Protein AF-A0A945HIC4-F1 (afdb_monomer)

Foldseek 3Di:
DDPDPPVLVVVLVVLLVLLVVLLVVLVVLVVVLVCCVPPVVVNVVVVQVVPPDDLDDDPVVVVQVVVDPDPPDDGDDDPVRVVVVVVSVVVVVVVVVVCVVDPPSVVVSVVSNVSSVVSNVVSVCSNCVSVVVVVVVVVVVD

Sequence (142 aa):
MEKYPLIRKVYLYLFSMVGLVLIIIGTARFVDMGLKTYVFTLAYEQEKTNYDRAVIAPEFLERKVAAVSDSATTVSLTEEEFNKVQYLLEDYKQWEERQAEIDPVLSRKHRDASINLSLILVGLPLYLYHWLTIRRELKNKV

Radius of gyration: 28.92 Å; Cα contacts (8 Å, |Δi|>4): 73; chains: 1; bounding box: 53×34×84 Å

Structure (mmCIF, N/CA/C/O backbone):
data_AF-A0A945HIC4-F1
#
_entry.id   AF-A0A945HIC4-F1
#
loop_
_atom_site.group_PDB
_atom_site.id
_atom_site.type_symbol
_atom_site.label_atom_id
_atom_site.label_alt_id
_atom_site.label_comp_id
_atom_site.label_asym_id
_atom_site.label_entity_id
_atom_site.label_seq_id
_atom_site.pdbx_PDB_ins_code
_atom_site.Cartn_x
_atom_site.Cartn_y
_atom_site.Cartn_z
_atom_site.occupancy
_atom_site.B_iso_or_equiv
_atom_site.auth_seq_id
_atom_site.auth_comp_id
_atom_site.auth_asym_id
_atom_site.auth_atom_id
_atom_site.pdbx_PDB_model_num
ATOM 1 N N . MET A 1 1 ? -20.798 10.787 38.562 1.00 49.97 1 MET A N 1
ATOM 2 C CA . MET A 1 1 ? -21.928 10.810 37.609 1.00 49.97 1 MET A CA 1
ATOM 3 C C . MET A 1 1 ? -21.510 11.676 36.440 1.00 49.97 1 MET A C 1
ATOM 5 O O . MET A 1 1 ? -21.220 12.845 36.658 1.00 49.97 1 MET A O 1
ATOM 9 N N . GLU A 1 2 ? -21.344 11.108 35.247 1.00 63.31 2 GLU A N 1
ATOM 10 C CA . GLU A 1 2 ? -20.960 11.930 34.099 1.00 63.31 2 GLU A CA 1
ATOM 11 C C . GLU A 1 2 ? -22.067 12.905 33.724 1.00 63.31 2 GLU A C 1
ATOM 13 O O . GLU A 1 2 ? -23.236 12.533 33.647 1.00 63.31 2 GLU A O 1
ATOM 18 N N . LYS A 1 3 ? -21.667 14.151 33.465 1.00 66.12 3 LYS A N 1
ATOM 19 C CA . LYS A 1 3 ? -22.577 15.263 33.195 1.00 66.12 3 LYS A CA 1
ATOM 20 C C . LYS A 1 3 ? -23.348 15.088 31.873 1.00 66.12 3 LYS A C 1
ATOM 22 O O . LYS A 1 3 ? -24.391 15.709 31.720 1.00 66.12 3 LYS A O 1
ATOM 27 N N . TYR A 1 4 ? -22.891 14.206 30.965 1.00 73.56 4 TYR A N 1
ATOM 28 C CA . TYR A 1 4 ? -23.512 13.946 29.654 1.00 73.56 4 TYR A CA 1
ATOM 29 C C . TYR A 1 4 ? -23.369 12.480 29.181 1.00 73.56 4 TYR A C 1
ATOM 31 O O . TYR A 1 4 ? -22.550 12.175 28.310 1.00 73.56 4 TYR A O 1
ATOM 39 N N . PRO A 1 5 ? -24.195 11.547 29.689 1.00 83.19 5 PRO A N 1
ATOM 40 C CA . PRO A 1 5 ? -24.053 10.116 29.401 1.00 83.19 5 PRO A CA 1
ATOM 41 C C . PRO A 1 5 ? -24.322 9.742 27.935 1.00 83.19 5 PRO A C 1
ATOM 43 O O . PRO A 1 5 ? -23.880 8.689 27.482 1.00 83.19 5 PRO A O 1
ATOM 46 N N . LEU A 1 6 ? -25.061 10.568 27.188 1.00 87.94 6 LEU A N 1
ATOM 47 C CA . LEU A 1 6 ? -25.327 10.327 25.768 1.00 87.94 6 LEU A CA 1
ATOM 48 C C . LEU A 1 6 ? -24.109 10.678 24.901 1.00 87.94 6 LEU A C 1
ATOM 50 O O . LEU A 1 6 ? -23.722 9.884 24.048 1.00 87.94 6 LEU A O 1
ATOM 54 N N . ILE A 1 7 ? -23.473 11.824 25.169 1.00 91.94 7 ILE A N 1
ATOM 55 C CA . ILE A 1 7 ? -22.310 12.316 24.416 1.00 91.94 7 ILE A CA 1
ATOM 56 C C . ILE A 1 7 ? -21.150 11.325 24.529 1.00 91.94 7 ILE A C 1
ATOM 58 O O . ILE A 1 7 ? -20.579 10.934 23.513 1.00 91.94 7 ILE A O 1
ATOM 62 N N . ARG A 1 8 ? -20.857 10.838 25.743 1.00 91.06 8 ARG A N 1
ATOM 63 C CA . ARG A 1 8 ? -19.822 9.814 25.947 1.00 91.06 8 ARG A CA 1
ATOM 64 C C . ARG A 1 8 ? -20.114 8.532 25.174 1.00 91.06 8 ARG A C 1
ATOM 66 O O . ARG A 1 8 ? -19.209 7.991 24.549 1.00 91.06 8 ARG A O 1
ATOM 73 N N . LYS A 1 9 ? -21.358 8.039 25.185 1.00 91.62 9 LYS A N 1
ATOM 74 C CA . LYS A 1 9 ? -21.713 6.836 24.415 1.00 91.62 9 LYS A CA 1
ATOM 75 C C . LYS A 1 9 ? -21.454 7.049 22.929 1.00 91.62 9 LYS A C 1
ATOM 77 O O . LYS A 1 9 ? -20.763 6.236 22.329 1.00 91.62 9 LYS A O 1
ATOM 82 N N . VAL A 1 10 ? -21.964 8.140 22.356 1.00 94.56 10 VAL A N 1
ATOM 83 C CA . VAL A 1 10 ? -21.762 8.452 20.933 1.00 94.56 10 VAL A CA 1
ATOM 84 C C . VAL A 1 10 ? -20.270 8.503 20.601 1.00 94.56 10 VAL A C 1
ATOM 86 O O . VAL A 1 10 ? -19.849 7.852 19.651 1.00 94.56 10 VAL A O 1
ATOM 89 N N . TYR A 1 11 ? -19.465 9.181 21.426 1.00 95.56 11 TYR A N 1
ATOM 90 C CA . TYR A 1 11 ? -18.008 9.216 21.286 1.00 95.56 11 TYR A CA 1
ATOM 91 C C . TYR A 1 11 ? -17.398 7.806 21.270 1.00 95.56 11 TYR A C 1
ATOM 93 O O . TYR A 1 11 ? -16.699 7.447 20.325 1.00 95.56 11 TYR A O 1
ATOM 101 N N . LEU A 1 12 ? -17.703 6.976 22.272 1.00 95.50 12 LEU A N 1
ATOM 102 C CA . LEU A 1 12 ? -17.113 5.642 22.386 1.00 95.50 12 LEU A CA 1
ATOM 103 C C . LEU A 1 12 ? -17.454 4.747 21.185 1.00 95.50 12 LEU A C 1
ATOM 105 O O . LEU A 1 12 ? -16.571 4.073 20.654 1.00 95.50 12 LEU A O 1
ATOM 109 N N . TYR A 1 13 ? -18.713 4.750 20.740 1.00 96.00 13 TYR A N 1
ATOM 110 C CA . TYR A 1 13 ? -19.137 3.948 19.589 1.00 96.00 13 TYR A CA 1
ATOM 111 C C . TYR A 1 13 ? -18.533 4.457 18.280 1.00 96.00 13 TYR A C 1
ATOM 113 O O . TYR A 1 13 ? -18.083 3.647 17.472 1.00 96.00 13 TYR A O 1
ATOM 121 N N . LEU A 1 14 ? -18.466 5.776 18.086 1.00 97.50 14 LEU A N 1
ATOM 122 C CA . LEU A 1 14 ? -17.887 6.368 16.883 1.00 97.50 14 LEU A CA 1
ATOM 123 C C . LEU A 1 14 ? -16.396 6.037 16.768 1.00 97.50 14 LEU A C 1
ATOM 125 O O . LEU A 1 14 ? -15.957 5.546 15.733 1.00 97.50 14 LEU A O 1
ATOM 129 N N . PHE A 1 15 ? -15.619 6.227 17.835 1.00 97.06 15 PHE A N 1
ATOM 130 C CA . PHE A 1 15 ? -14.187 5.923 17.809 1.00 97.06 15 PHE A CA 1
ATOM 131 C C . PHE A 1 15 ? -13.893 4.421 17.732 1.00 97.06 15 PHE A C 1
ATOM 133 O O . PHE A 1 15 ? -12.941 4.020 17.060 1.00 97.06 15 PHE A O 1
ATOM 140 N N . SER A 1 16 ? -14.731 3.576 18.344 1.00 97.50 16 SER A N 1
ATOM 141 C CA . SER A 1 16 ? -14.655 2.124 18.150 1.00 97.50 16 SER A CA 1
ATOM 142 C C . SER A 1 16 ? -14.907 1.750 16.685 1.00 97.50 16 SER A C 1
ATOM 144 O O . SER A 1 16 ? -14.118 1.008 16.103 1.00 97.50 16 SER A O 1
ATOM 146 N N . MET A 1 17 ? -15.939 2.318 16.055 1.00 98.00 17 MET A N 1
ATOM 147 C CA . MET A 1 17 ? -16.239 2.090 14.640 1.00 98.00 17 MET A CA 1
ATOM 148 C C . MET A 1 17 ? -15.093 2.548 13.732 1.00 98.00 17 MET A C 1
ATOM 150 O O . MET A 1 17 ? -14.682 1.794 12.855 1.00 98.00 17 MET A O 1
ATOM 154 N N . VAL A 1 18 ? -14.536 3.742 13.961 1.00 98.31 18 VAL A N 1
ATOM 155 C CA . VAL A 1 18 ? -13.387 4.251 13.194 1.00 98.31 18 VAL A CA 1
ATOM 156 C C . VAL A 1 18 ? -12.197 3.300 13.313 1.00 98.31 18 VAL A C 1
ATOM 158 O O . VAL A 1 18 ? -11.644 2.893 12.294 1.00 98.31 18 VAL A O 1
ATOM 161 N N . GLY A 1 19 ? -11.835 2.884 14.532 1.00 98.06 19 GLY A N 1
ATOM 162 C CA . GLY A 1 19 ? -10.748 1.927 14.743 1.00 98.06 19 GLY A CA 1
ATOM 163 C C . GLY A 1 19 ? -10.979 0.607 14.006 1.00 98.06 19 GLY A C 1
ATOM 164 O O . GLY A 1 19 ? -10.080 0.111 13.330 1.00 98.06 19 GLY A O 1
ATOM 165 N N . LEU A 1 20 ? -12.204 0.076 14.062 1.00 98.25 20 LEU A N 1
ATOM 166 C CA . LEU A 1 20 ? -12.574 -1.155 13.368 1.00 98.25 20 LEU A CA 1
ATOM 167 C C . LEU A 1 20 ? -12.446 -1.022 11.843 1.00 98.25 20 LEU A C 1
ATOM 169 O O . LEU A 1 20 ? -11.899 -1.912 11.196 1.00 98.25 20 LEU A O 1
ATOM 173 N N . VAL A 1 21 ? -12.897 0.097 11.270 1.00 98.50 21 VAL A N 1
ATOM 174 C CA . VAL A 1 21 ? -12.781 0.370 9.829 1.00 98.50 21 VAL A CA 1
ATOM 175 C C . VAL A 1 21 ? -11.316 0.410 9.391 1.00 98.50 21 VAL A C 1
ATOM 177 O O . VAL A 1 21 ? -10.973 -0.197 8.378 1.00 98.50 21 VAL A O 1
ATOM 180 N N . LEU A 1 22 ? -10.434 1.053 10.163 1.00 98.38 22 LEU A N 1
ATOM 181 C CA . LEU A 1 22 ? -8.998 1.089 9.857 1.00 98.38 22 LEU A CA 1
ATOM 182 C C . LEU A 1 22 ? -8.385 -0.320 9.835 1.00 98.38 22 LEU A C 1
ATOM 184 O O . LEU A 1 22 ? -7.656 -0.654 8.900 1.00 98.38 22 LEU A O 1
ATOM 188 N N . ILE A 1 23 ? -8.728 -1.166 10.815 1.00 98.38 23 ILE A N 1
ATOM 189 C CA . ILE A 1 23 ? -8.267 -2.563 10.872 1.00 98.38 23 ILE A CA 1
ATOM 190 C C . ILE A 1 23 ? -8.766 -3.346 9.655 1.00 98.38 23 ILE A C 1
ATOM 192 O O . ILE A 1 23 ? -7.979 -4.058 9.031 1.00 98.38 23 ILE A O 1
ATOM 196 N N . ILE A 1 24 ? -10.049 -3.213 9.299 1.00 98.44 24 ILE A N 1
ATOM 197 C CA . ILE A 1 24 ? -10.644 -3.915 8.153 1.00 98.44 24 ILE A CA 1
ATOM 198 C C . ILE A 1 24 ? -9.939 -3.510 6.857 1.00 98.44 24 ILE A C 1
ATOM 200 O O . ILE A 1 24 ? -9.520 -4.384 6.102 1.00 98.44 24 ILE A O 1
ATOM 204 N N . ILE A 1 25 ? -9.754 -2.207 6.618 1.00 98.31 25 ILE A N 1
ATOM 205 C CA . ILE A 1 25 ? -9.089 -1.707 5.407 1.00 98.31 25 ILE A CA 1
ATOM 206 C C . ILE A 1 25 ? -7.641 -2.204 5.342 1.00 98.31 25 ILE A C 1
ATOM 208 O O . ILE A 1 25 ? -7.227 -2.730 4.310 1.00 98.31 25 ILE A O 1
ATOM 212 N N . GLY A 1 26 ? -6.875 -2.070 6.430 1.00 97.44 26 GLY A N 1
ATOM 213 C CA . GLY A 1 26 ? -5.483 -2.525 6.470 1.00 97.44 26 GLY A CA 1
ATOM 214 C C . GLY A 1 26 ? -5.357 -4.032 6.237 1.00 97.44 26 GLY A C 1
ATOM 215 O O . GLY A 1 26 ? -4.524 -4.469 5.445 1.00 97.44 26 GLY A O 1
ATOM 216 N N . THR A 1 27 ? -6.233 -4.826 6.857 1.00 97.75 27 THR A N 1
ATOM 217 C CA . THR A 1 27 ? -6.236 -6.291 6.716 1.00 97.75 27 THR A CA 1
ATOM 218 C C . THR A 1 27 ? -6.628 -6.718 5.303 1.00 97.75 27 THR A C 1
ATOM 220 O O . THR A 1 27 ? -5.934 -7.532 4.699 1.00 97.75 27 THR A O 1
ATOM 223 N N . ALA A 1 28 ? -7.695 -6.144 4.739 1.00 98.00 28 ALA A N 1
ATOM 224 C CA . ALA A 1 28 ? -8.141 -6.456 3.382 1.00 98.00 28 ALA A CA 1
ATOM 225 C C . ALA A 1 28 ? -7.048 -6.164 2.343 1.00 98.00 28 ALA A C 1
ATOM 227 O O . ALA A 1 28 ? -6.814 -6.972 1.447 1.00 98.00 28 ALA A O 1
ATOM 228 N N . ARG A 1 29 ? -6.324 -5.048 2.498 1.00 96.25 29 ARG A N 1
ATOM 229 C CA . ARG A 1 29 ? -5.200 -4.701 1.618 1.00 96.25 29 ARG A CA 1
ATOM 230 C C . ARG A 1 29 ? -3.998 -5.634 1.781 1.00 96.25 29 ARG A C 1
ATOM 232 O O . ARG A 1 29 ? -3.360 -5.963 0.788 1.00 96.25 29 ARG A O 1
ATOM 239 N N . PHE A 1 30 ? -3.700 -6.099 2.996 1.00 95.19 30 PHE A N 1
ATOM 240 C CA . PHE A 1 30 ? -2.674 -7.129 3.201 1.00 95.19 30 PHE A CA 1
ATOM 241 C C . PHE A 1 30 ? -3.032 -8.446 2.507 1.00 95.19 30 PHE A C 1
ATOM 243 O O . PHE A 1 30 ? -2.168 -9.058 1.879 1.00 95.19 30 PHE A O 1
ATOM 250 N N . VAL A 1 31 ? -4.299 -8.861 2.589 1.00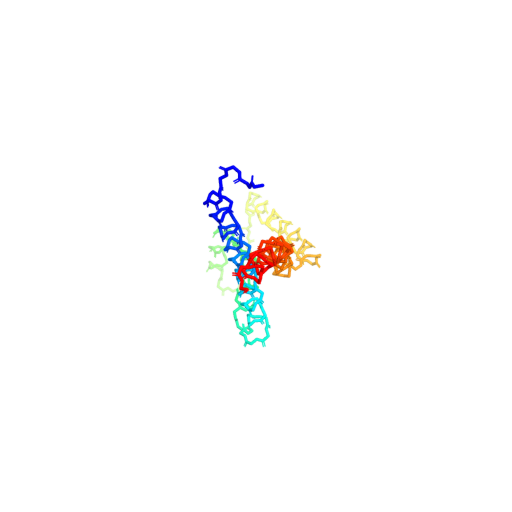 95.94 31 VAL A N 1
ATOM 251 C CA . VAL A 1 31 ? -4.793 -10.058 1.897 1.00 95.94 31 VAL A CA 1
ATOM 252 C C . VAL A 1 31 ? -4.691 -9.890 0.381 1.00 95.94 31 VAL A C 1
ATOM 254 O O . VAL A 1 31 ? -4.166 -10.782 -0.277 1.00 95.94 31 VAL A O 1
ATOM 257 N N . ASP A 1 32 ? -5.111 -8.747 -0.171 1.00 94.38 32 ASP A N 1
ATOM 258 C CA . ASP A 1 32 ? -4.973 -8.437 -1.603 1.00 94.38 32 ASP A CA 1
ATOM 259 C C . ASP A 1 32 ? -3.509 -8.508 -2.072 1.00 94.38 32 ASP A C 1
ATOM 261 O O . ASP A 1 32 ? -3.199 -9.179 -3.058 1.00 94.38 32 ASP A O 1
ATOM 265 N N . MET A 1 33 ? -2.584 -7.904 -1.318 1.00 92.19 33 MET A N 1
ATOM 266 C CA . MET A 1 33 ? -1.146 -7.960 -1.608 1.00 92.19 33 MET A CA 1
ATOM 267 C C . MET A 1 33 ? -0.606 -9.401 -1.586 1.00 92.19 33 MET A C 1
ATOM 269 O O . MET A 1 33 ? 0.183 -9.786 -2.455 1.00 92.19 33 MET A O 1
ATOM 273 N N . GLY A 1 34 ? -1.033 -10.206 -0.606 1.00 91.19 34 GLY A N 1
ATOM 274 C CA . GLY A 1 34 ? -0.671 -11.619 -0.502 1.00 91.19 34 GLY A CA 1
ATOM 275 C C . GLY A 1 34 ? -1.208 -12.441 -1.674 1.00 91.19 34 GLY A C 1
ATOM 276 O O . GLY A 1 34 ? -0.449 -13.172 -2.305 1.00 91.19 34 GLY A O 1
ATOM 277 N N . LEU A 1 35 ? -2.482 -12.264 -2.027 1.00 93.75 35 LEU A N 1
ATOM 278 C CA . LEU A 1 35 ? -3.106 -12.930 -3.171 1.00 93.75 35 LEU A CA 1
ATOM 279 C C . LEU A 1 35 ? -2.384 -12.595 -4.479 1.00 93.75 35 LEU A C 1
ATOM 281 O O . LEU A 1 35 ? -2.041 -13.506 -5.226 1.00 93.75 35 LEU A O 1
ATOM 285 N N . LYS A 1 36 ? -2.077 -11.318 -4.735 1.00 89.44 36 LYS A N 1
ATOM 286 C CA . LYS A 1 36 ? -1.321 -10.898 -5.929 1.00 89.44 36 LYS A CA 1
ATOM 287 C C . LYS A 1 36 ? 0.093 -11.468 -5.981 1.00 89.44 36 LYS A C 1
ATOM 289 O O . LYS A 1 36 ? 0.602 -11.741 -7.058 1.00 89.44 36 LYS A O 1
ATOM 294 N N . THR A 1 37 ? 0.727 -11.662 -4.827 1.00 87.06 37 THR A N 1
ATOM 295 C CA . THR A 1 37 ? 2.107 -12.161 -4.770 1.00 87.06 37 THR A CA 1
ATOM 296 C C . THR A 1 37 ? 2.188 -13.684 -4.888 1.00 87.06 37 THR A C 1
ATOM 298 O O . THR A 1 37 ? 3.092 -14.179 -5.551 1.00 87.06 37 THR A O 1
ATOM 301 N N . TYR A 1 38 ? 1.266 -14.426 -4.265 1.00 90.50 38 TYR A N 1
ATOM 302 C CA . TYR A 1 38 ? 1.370 -15.888 -4.139 1.00 90.50 38 TYR A CA 1
ATOM 303 C C . TYR A 1 38 ? 0.363 -16.681 -4.981 1.00 90.50 38 TYR A C 1
ATOM 305 O O . TYR A 1 38 ? 0.617 -17.845 -5.270 1.00 90.50 38 TYR A O 1
ATOM 313 N N . VAL A 1 39 ? -0.774 -16.088 -5.358 1.00 93.75 39 VAL A N 1
ATOM 314 C CA . VAL A 1 39 ? -1.851 -16.778 -6.096 1.00 93.75 39 VAL A CA 1
ATOM 315 C C . VAL A 1 39 ? -1.983 -16.241 -7.521 1.00 93.75 39 VAL A C 1
ATOM 317 O O . VAL A 1 39 ? -2.065 -17.021 -8.464 1.00 93.75 39 VAL A O 1
ATOM 320 N N . PHE A 1 40 ? -1.963 -14.918 -7.702 1.00 92.12 40 PHE A N 1
ATOM 321 C CA . PHE A 1 40 ? -2.116 -14.256 -9.002 1.00 92.12 40 PHE A CA 1
ATOM 322 C C . PHE A 1 40 ? -0.778 -13.734 -9.541 1.00 92.12 40 PHE A C 1
ATOM 324 O O . PHE A 1 40 ? -0.615 -12.535 -9.762 1.00 92.12 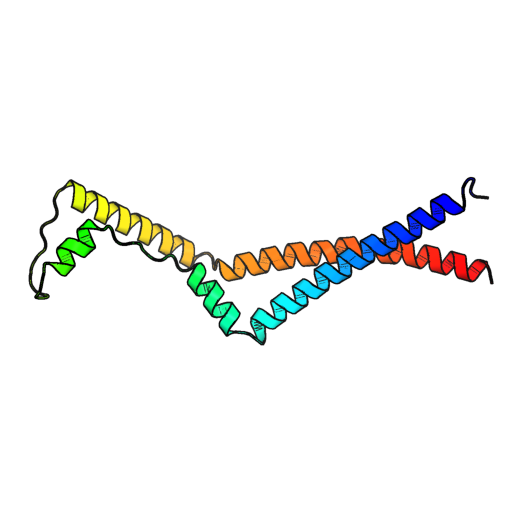40 PHE A O 1
ATOM 331 N N . THR A 1 41 ? 0.178 -14.632 -9.783 1.00 83.88 41 THR A N 1
ATOM 332 C CA . THR A 1 41 ? 1.537 -14.278 -10.241 1.00 83.88 41 THR A CA 1
ATOM 333 C C . THR A 1 41 ? 1.559 -13.475 -11.548 1.00 83.88 41 THR A C 1
ATOM 335 O O . THR A 1 41 ? 2.405 -12.603 -11.705 1.00 83.88 41 THR A O 1
ATOM 338 N N . LEU A 1 42 ? 0.584 -13.671 -12.444 1.00 80.69 42 LEU A N 1
ATOM 339 C CA . LEU A 1 42 ? 0.445 -12.877 -13.676 1.00 80.69 42 LEU A CA 1
ATOM 340 C C . LEU A 1 42 ? 0.184 -11.386 -13.404 1.00 80.69 42 LEU A C 1
ATOM 342 O O . LEU A 1 42 ? 0.683 -10.527 -14.127 1.00 80.69 42 LEU A O 1
ATOM 346 N N . ALA A 1 43 ? -0.566 -11.060 -12.346 1.00 75.00 43 ALA A N 1
ATOM 347 C CA . ALA A 1 43 ? -0.794 -9.668 -11.957 1.00 75.00 43 ALA A CA 1
ATOM 348 C C . ALA A 1 43 ? 0.502 -9.014 -11.449 1.00 75.00 43 ALA A C 1
ATOM 350 O O . ALA A 1 43 ? 0.719 -7.822 -11.656 1.00 75.00 43 ALA A O 1
ATOM 351 N N . TYR A 1 44 ? 1.372 -9.807 -10.816 1.00 74.56 44 TYR A N 1
ATOM 352 C CA . TYR A 1 44 ? 2.696 -9.375 -10.383 1.00 74.56 44 TYR A CA 1
ATOM 353 C C . TYR A 1 44 ? 3.660 -9.175 -11.562 1.00 74.56 44 TYR A C 1
ATOM 355 O O . TYR A 1 44 ? 4.365 -8.169 -11.611 1.00 74.56 44 TYR A O 1
ATOM 363 N N . GLU A 1 45 ? 3.664 -10.087 -12.536 1.00 75.44 45 GLU A N 1
ATOM 364 C CA . GLU A 1 45 ? 4.480 -9.952 -13.749 1.00 75.44 45 GLU A CA 1
ATOM 365 C C . GLU A 1 45 ? 4.088 -8.717 -14.564 1.00 75.44 45 GLU A C 1
ATOM 367 O O . GLU A 1 45 ? 4.957 -7.932 -14.940 1.00 75.44 45 GLU A O 1
ATOM 372 N N . GLN A 1 46 ? 2.787 -8.480 -14.758 1.00 76.50 46 GLN A N 1
ATOM 373 C CA . GLN A 1 46 ? 2.301 -7.288 -15.453 1.00 76.50 46 GLN A CA 1
ATOM 374 C C . GLN A 1 46 ? 2.719 -5.993 -14.743 1.00 76.50 46 GLN A C 1
ATOM 376 O O . GLN A 1 46 ? 3.053 -5.001 -15.391 1.00 76.50 46 GLN A O 1
ATOM 381 N N . GLU A 1 47 ? 2.710 -5.982 -13.408 1.00 76.06 47 GLU A N 1
ATOM 382 C CA . GLU A 1 47 ? 3.180 -4.835 -12.639 1.00 76.06 47 GLU A CA 1
ATOM 383 C C . GLU A 1 47 ? 4.668 -4.567 -12.893 1.00 76.06 47 GLU A C 1
ATOM 385 O O . GLU A 1 47 ? 5.036 -3.415 -13.109 1.00 76.06 47 GLU A O 1
ATOM 390 N N . LYS A 1 48 ? 5.499 -5.613 -12.968 1.00 75.12 48 LYS A N 1
ATOM 391 C CA . LYS A 1 48 ? 6.92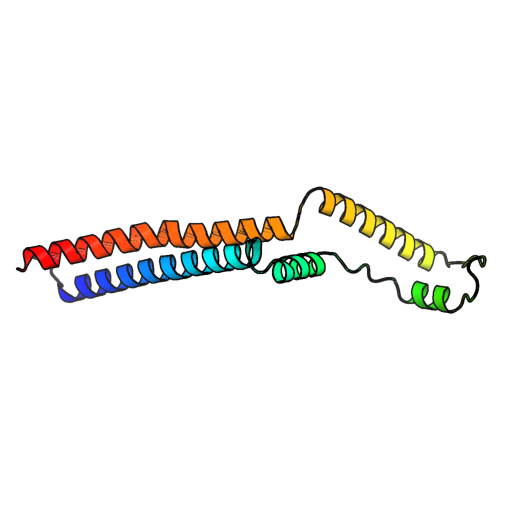0 -5.494 -13.319 1.00 75.12 48 LYS A CA 1
ATOM 392 C C . LYS A 1 48 ? 7.122 -4.912 -14.719 1.00 75.12 48 LYS A C 1
ATOM 394 O O . LYS A 1 48 ? 7.867 -3.948 -14.860 1.00 75.12 48 LYS A O 1
ATOM 399 N N . THR A 1 49 ? 6.393 -5.408 -15.718 1.00 72.12 49 THR A N 1
ATOM 400 C CA . THR A 1 49 ? 6.473 -4.893 -17.096 1.00 72.12 49 THR A CA 1
ATOM 401 C C . THR A 1 49 ? 6.101 -3.413 -17.198 1.00 72.12 49 THR A C 1
ATOM 403 O O . THR A 1 49 ? 6.663 -2.697 -18.015 1.00 72.12 49 THR A O 1
ATOM 406 N N . ASN A 1 50 ? 5.187 -2.919 -16.357 1.00 72.44 50 ASN A N 1
ATOM 407 C CA . ASN A 1 50 ? 4.829 -1.497 -16.342 1.00 72.44 50 ASN A CA 1
ATOM 408 C C . ASN A 1 50 ? 5.932 -0.590 -15.761 1.00 72.44 50 ASN A C 1
ATOM 410 O O . ASN A 1 50 ? 5.899 0.619 -15.999 1.00 72.44 50 ASN A O 1
ATOM 414 N N . TYR A 1 51 ? 6.865 -1.135 -14.969 1.00 69.25 51 TYR A N 1
ATOM 415 C CA . TYR A 1 51 ? 8.025 -0.392 -14.455 1.00 69.25 51 TYR A CA 1
ATOM 416 C C . TYR A 1 51 ? 9.273 -0.557 -15.311 1.00 69.25 51 TYR A C 1
ATOM 418 O O . TYR A 1 51 ? 10.134 0.325 -15.269 1.00 69.25 51 TYR A O 1
ATOM 426 N N . ASP A 1 52 ? 9.352 -1.625 -16.105 1.00 68.25 52 ASP A N 1
ATOM 427 C CA . ASP A 1 52 ? 10.333 -1.714 -17.176 1.00 68.25 52 ASP A CA 1
ATOM 428 C C . ASP A 1 52 ? 10.072 -0.552 -18.141 1.00 68.25 52 ASP A C 1
ATOM 430 O O . ASP A 1 52 ? 9.023 -0.436 -18.781 1.00 68.25 52 ASP A O 1
ATOM 434 N N . ARG A 1 53 ? 11.011 0.395 -18.183 1.00 64.56 53 ARG A N 1
ATOM 435 C CA . ARG A 1 53 ? 10.870 1.581 -19.017 1.00 64.56 53 ARG A CA 1
ATOM 436 C C . ARG A 1 53 ? 10.924 1.118 -20.467 1.00 64.56 53 ARG A C 1
ATOM 438 O O . ARG A 1 53 ? 11.946 0.602 -20.911 1.00 64.56 53 ARG A O 1
ATOM 445 N N . ALA A 1 54 ? 9.854 1.343 -21.224 1.00 60.78 54 ALA A N 1
ATOM 446 C CA . ALA A 1 54 ? 9.947 1.259 -22.672 1.00 60.78 54 ALA A CA 1
ATOM 447 C C . ALA A 1 54 ? 10.951 2.328 -23.124 1.00 60.78 54 ALA A C 1
ATOM 449 O O . ALA A 1 54 ? 10.700 3.526 -22.972 1.00 60.78 54 ALA A O 1
ATOM 450 N N . VAL A 1 55 ? 12.116 1.905 -23.616 1.00 64.31 55 VAL A N 1
ATOM 451 C CA . VAL A 1 55 ? 13.054 2.816 -24.272 1.00 64.31 55 VAL A CA 1
ATOM 452 C C . VAL A 1 55 ? 12.361 3.304 -25.535 1.00 64.31 55 VAL A C 1
ATOM 454 O O . VAL A 1 55 ? 12.215 2.558 -26.500 1.00 64.31 55 VAL A O 1
ATOM 457 N N . ILE A 1 56 ? 11.873 4.542 -25.505 1.00 67.19 56 ILE A N 1
ATOM 458 C CA . ILE A 1 56 ? 11.271 5.159 -26.682 1.00 67.19 56 ILE A CA 1
ATOM 459 C C . ILE A 1 56 ? 12.427 5.587 -27.578 1.00 67.19 56 ILE A C 1
ATOM 461 O O . ILE A 1 56 ? 13.162 6.525 -27.258 1.00 67.19 56 ILE A O 1
ATOM 465 N N . ALA A 1 57 ? 12.611 4.865 -28.679 1.00 72.50 57 ALA A N 1
ATOM 466 C CA . ALA A 1 57 ? 13.596 5.226 -29.678 1.00 72.50 57 ALA A CA 1
ATOM 467 C C . ALA A 1 57 ? 13.217 6.580 -30.316 1.00 72.50 57 ALA A C 1
ATOM 469 O O . ALA A 1 57 ? 12.042 6.840 -30.585 1.00 72.50 57 ALA A O 1
ATOM 470 N N . PRO A 1 58 ? 14.188 7.470 -30.572 1.00 81.00 58 PRO A N 1
ATOM 471 C CA . PRO A 1 58 ? 13.949 8.684 -31.332 1.00 81.00 58 PRO A CA 1
ATOM 472 C C . PRO A 1 58 ? 13.409 8.368 -32.731 1.00 81.00 58 PRO A C 1
ATOM 474 O O . PRO A 1 58 ? 13.989 7.561 -33.454 1.00 81.00 58 PRO A O 1
ATOM 477 N N . GLU A 1 59 ? 12.367 9.079 -33.159 1.00 80.88 59 GLU A N 1
ATOM 478 C CA . GLU A 1 59 ? 11.687 8.861 -34.450 1.00 80.88 59 GLU A CA 1
ATOM 479 C C . GLU A 1 59 ? 12.650 8.881 -35.657 1.00 80.88 59 GLU A C 1
ATOM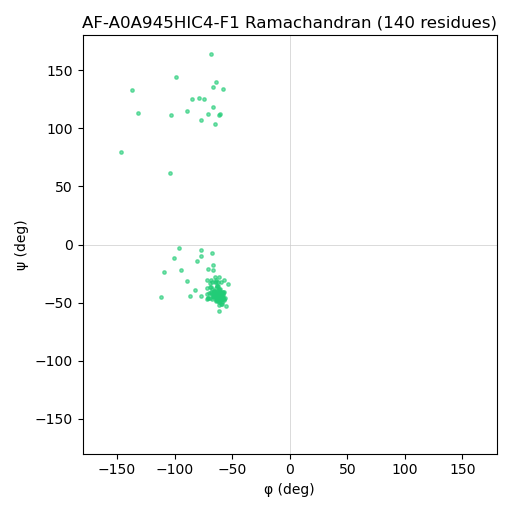 481 O O . GLU A 1 59 ? 12.492 8.136 -36.626 1.00 80.88 59 GLU A O 1
ATOM 486 N N . PHE A 1 60 ? 13.703 9.707 -35.600 1.00 80.38 60 PHE A N 1
ATOM 487 C CA . PHE A 1 60 ? 14.700 9.779 -36.671 1.00 80.38 60 PHE A CA 1
ATOM 488 C C . PHE A 1 60 ? 15.495 8.475 -36.834 1.00 80.38 60 PHE A C 1
ATOM 490 O O . PHE A 1 60 ? 15.877 8.147 -37.958 1.00 80.38 60 PHE A O 1
ATOM 497 N N . LEU A 1 61 ? 15.732 7.733 -35.746 1.00 81.19 61 LEU A N 1
ATOM 498 C CA . LEU A 1 61 ? 16.400 6.434 -35.792 1.00 81.19 61 LEU A CA 1
ATOM 499 C C . LEU A 1 61 ? 15.490 5.387 -36.421 1.00 81.19 61 LEU A C 1
ATOM 501 O O . LEU A 1 61 ? 15.937 4.681 -37.319 1.00 81.19 61 LEU A O 1
ATOM 505 N N . GLU A 1 62 ? 14.218 5.336 -36.021 1.00 79.94 62 GLU A N 1
ATOM 506 C CA . GLU A 1 62 ? 13.248 4.402 -36.603 1.00 79.94 62 GLU A CA 1
ATOM 507 C C . GLU A 1 62 ? 13.131 4.598 -38.117 1.00 79.94 62 GLU A C 1
ATOM 509 O O . GLU A 1 62 ? 13.241 3.642 -38.883 1.00 79.94 62 GLU A O 1
ATOM 514 N N . ARG A 1 63 ? 13.025 5.855 -38.570 1.00 81.50 63 ARG A N 1
ATOM 515 C CA . ARG A 1 63 ? 12.964 6.189 -39.999 1.00 81.50 63 ARG A CA 1
ATOM 516 C C . ARG A 1 63 ? 14.228 5.780 -40.757 1.00 81.50 63 ARG A C 1
ATOM 518 O O . ARG A 1 63 ? 14.129 5.278 -41.875 1.00 81.50 63 ARG A O 1
ATOM 525 N N . LYS A 1 64 ? 15.416 6.017 -40.189 1.00 81.06 64 LYS A N 1
ATOM 526 C CA . LYS A 1 64 ? 16.689 5.677 -40.846 1.00 81.06 64 LYS A CA 1
ATOM 527 C C . LYS A 1 64 ? 16.945 4.172 -40.877 1.00 81.06 64 LYS A C 1
ATOM 529 O O . LYS A 1 64 ? 17.439 3.689 -41.886 1.00 81.06 64 LYS A O 1
ATOM 534 N N . VAL A 1 65 ? 16.577 3.442 -39.825 1.00 80.94 65 VAL A N 1
ATOM 535 C CA . VAL A 1 65 ? 16.671 1.974 -39.779 1.00 80.94 65 VAL A CA 1
ATOM 536 C C . VAL A 1 65 ? 15.669 1.339 -40.745 1.00 80.94 65 VAL A C 1
ATOM 538 O O . VAL A 1 65 ? 16.040 0.443 -41.490 1.00 80.94 65 VAL A O 1
ATOM 541 N N . ALA A 1 66 ? 14.437 1.852 -40.822 1.00 79.62 66 ALA A N 1
ATOM 542 C CA . ALA A 1 66 ? 13.433 1.369 -41.774 1.00 79.62 66 ALA A CA 1
ATOM 543 C C . ALA A 1 66 ? 13.811 1.624 -43.246 1.00 79.62 66 ALA A C 1
ATOM 545 O O . ALA A 1 66 ? 13.394 0.880 -44.131 1.00 79.62 66 ALA A O 1
ATOM 546 N N . ALA A 1 67 ? 14.604 2.665 -43.520 1.00 76.69 67 ALA A N 1
ATOM 547 C CA . ALA A 1 67 ? 15.104 2.975 -44.860 1.00 76.69 67 ALA A CA 1
ATOM 548 C C . ALA A 1 67 ? 16.266 2.065 -45.309 1.00 76.69 67 ALA A C 1
ATOM 550 O O . ALA A 1 67 ? 16.650 2.098 -46.479 1.00 76.69 67 ALA A O 1
ATOM 551 N N . VAL A 1 68 ? 16.827 1.259 -44.405 1.00 77.94 68 VAL A N 1
ATOM 552 C CA . VAL A 1 68 ? 17.934 0.342 -44.682 1.00 77.94 68 VAL A CA 1
ATOM 553 C C . VAL A 1 68 ? 17.379 -1.076 -44.802 1.00 77.94 68 VAL A C 1
ATOM 555 O O . VAL A 1 68 ? 16.932 -1.665 -43.826 1.00 77.94 68 VAL A O 1
ATOM 558 N N . SER A 1 69 ? 17.405 -1.638 -46.014 1.00 61.28 69 SER A N 1
ATOM 559 C CA . SER A 1 69 ? 16.917 -3.004 -46.278 1.00 61.28 69 SER A CA 1
ATOM 560 C C . SER A 1 69 ? 17.909 -4.111 -45.905 1.00 61.28 69 SER A C 1
ATOM 562 O O . SER A 1 69 ? 17.505 -5.267 -45.846 1.00 61.28 69 SER A O 1
ATOM 564 N N . ASP A 1 70 ? 19.185 -3.785 -45.672 1.00 67.12 70 ASP A N 1
ATOM 565 C CA . ASP A 1 70 ? 20.252 -4.783 -45.549 1.00 67.12 70 ASP A CA 1
ATOM 566 C C . ASP A 1 70 ? 21.203 -4.470 -44.384 1.00 67.12 70 ASP A C 1
ATOM 568 O O . ASP A 1 70 ? 21.675 -3.337 -44.234 1.00 67.12 70 ASP A O 1
ATOM 572 N N . SER A 1 71 ? 21.510 -5.480 -43.562 1.00 60.72 71 SER A N 1
ATOM 573 C CA . SER A 1 71 ? 22.170 -5.333 -42.249 1.00 60.72 71 SER A CA 1
ATOM 574 C C . SER A 1 71 ? 23.625 -4.848 -42.306 1.00 60.72 71 SER A C 1
ATOM 576 O O . SER A 1 71 ? 24.226 -4.586 -41.267 1.00 60.72 71 SER A O 1
ATOM 578 N N . ALA A 1 72 ? 24.207 -4.746 -43.502 1.00 62.44 72 ALA A N 1
ATOM 579 C CA . ALA A 1 72 ? 25.590 -4.326 -43.728 1.00 62.44 72 ALA A CA 1
ATOM 580 C C 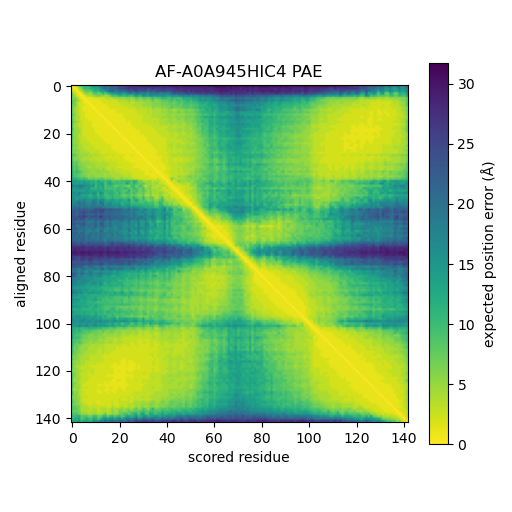. ALA A 1 72 ? 25.744 -2.828 -44.065 1.00 62.44 72 ALA A C 1
ATOM 582 O O . ALA A 1 72 ? 26.868 -2.353 -44.234 1.00 62.44 72 ALA A O 1
ATOM 583 N N . THR A 1 73 ? 24.646 -2.073 -44.179 1.00 70.75 73 THR A N 1
ATOM 584 C CA . THR A 1 73 ? 24.703 -0.655 -44.571 1.00 70.75 73 THR A CA 1
ATOM 585 C C . THR A 1 73 ? 24.972 0.238 -43.363 1.00 70.75 73 THR A C 1
ATOM 587 O O . THR A 1 73 ? 24.228 0.226 -42.383 1.00 70.75 73 THR A O 1
ATOM 590 N N . THR A 1 74 ? 26.016 1.062 -43.438 1.00 71.06 74 THR A N 1
ATOM 591 C CA . THR A 1 74 ? 26.319 2.062 -42.411 1.00 71.06 74 THR A CA 1
ATOM 592 C C . THR A 1 74 ? 25.349 3.243 -42.500 1.00 71.06 74 THR A C 1
ATOM 594 O O . THR A 1 74 ? 25.208 3.884 -43.540 1.00 71.06 74 THR A O 1
ATOM 597 N N . VAL A 1 75 ? 24.676 3.558 -41.390 1.00 77.19 75 VAL A N 1
ATOM 598 C CA . VAL A 1 75 ? 23.795 4.730 -41.283 1.00 77.19 75 VAL A CA 1
ATOM 599 C C . VAL A 1 75 ? 24.608 5.929 -40.814 1.00 77.19 75 VAL A C 1
ATOM 601 O O . VAL A 1 75 ? 25.090 5.959 -39.684 1.00 77.19 75 VAL A O 1
ATOM 604 N N . SER A 1 76 ? 24.745 6.943 -41.667 1.00 78.94 76 SER A N 1
ATOM 605 C CA . SER A 1 76 ? 25.361 8.211 -41.273 1.00 78.94 76 SER A CA 1
ATOM 606 C C . SER A 1 76 ? 24.369 9.075 -40.486 1.00 78.94 76 SER A C 1
ATOM 608 O O . SER A 1 76 ? 23.252 9.363 -40.938 1.00 78.94 76 SER A O 1
ATOM 610 N N . LEU A 1 77 ? 24.788 9.494 -39.294 1.00 84.00 77 LEU A N 1
ATOM 611 C CA . LEU A 1 77 ? 24.071 10.445 -38.448 1.00 84.00 77 LEU A CA 1
ATOM 612 C C . LEU A 1 77 ? 24.670 11.840 -38.629 1.00 84.00 77 LEU A C 1
ATOM 614 O O . LEU A 1 77 ? 25.880 11.980 -38.809 1.00 84.00 77 LEU A O 1
ATOM 618 N N . THR A 1 78 ? 23.829 12.870 -38.579 1.00 89.06 78 THR A N 1
ATOM 619 C CA . THR A 1 78 ? 24.316 14.242 -38.397 1.00 89.06 78 THR A CA 1
ATOM 620 C C . THR A 1 78 ? 24.894 14.404 -36.988 1.00 89.06 78 THR A C 1
ATOM 622 O O . THR A 1 78 ? 24.621 13.596 -36.101 1.00 89.06 78 THR A O 1
ATOM 625 N N . GLU A 1 79 ? 25.675 15.459 -36.750 1.00 88.56 79 GLU A N 1
ATOM 626 C CA . GLU A 1 79 ? 26.230 15.750 -35.418 1.00 88.56 79 GLU A CA 1
ATOM 627 C C . GLU A 1 79 ? 25.128 15.898 -34.351 1.00 88.56 79 GLU A C 1
ATOM 629 O O . GLU A 1 79 ? 25.232 15.356 -33.253 1.00 88.56 79 GLU A O 1
ATOM 634 N N . GLU A 1 80 ? 24.017 16.554 -34.697 1.00 87.31 80 GLU A N 1
ATOM 635 C CA . GLU A 1 80 ? 22.859 16.696 -33.809 1.00 87.31 80 GLU A CA 1
ATOM 636 C C . GLU A 1 80 ? 22.191 15.345 -33.505 1.00 87.31 80 GLU A C 1
ATOM 638 O O . GLU A 1 80 ? 21.858 15.054 -32.355 1.00 87.31 80 GLU A O 1
ATOM 643 N N . GLU A 1 81 ? 22.000 14.503 -34.523 1.00 87.31 81 GLU A N 1
ATOM 644 C CA . GLU A 1 81 ? 21.431 13.162 -34.360 1.00 87.31 81 GLU A CA 1
ATOM 645 C C . GLU A 1 81 ? 22.343 12.283 -33.501 1.00 87.31 81 GLU A C 1
ATOM 647 O O . GLU A 1 81 ? 21.863 11.618 -32.585 1.00 87.31 81 GLU A O 1
ATOM 652 N N . PHE A 1 82 ? 23.654 12.324 -33.745 1.00 89.06 82 PHE A N 1
ATOM 653 C CA . PHE A 1 82 ? 24.647 11.607 -32.953 1.00 89.06 82 PHE A CA 1
ATOM 654 C C . PHE A 1 82 ? 24.581 12.014 -31.479 1.00 89.06 82 PHE A C 1
ATOM 656 O O . PHE A 1 82 ? 24.503 11.146 -30.611 1.00 89.06 82 PHE A O 1
ATOM 663 N N . ASN A 1 83 ? 24.508 13.315 -31.191 1.00 89.75 83 ASN A N 1
ATOM 664 C CA . ASN A 1 83 ? 24.384 13.820 -29.824 1.00 89.75 83 ASN A CA 1
ATOM 665 C C . ASN A 1 83 ? 23.092 13.341 -29.137 1.00 89.75 83 ASN A C 1
ATOM 667 O O . ASN A 1 83 ? 23.124 12.983 -27.960 1.00 89.75 83 ASN A O 1
ATOM 671 N N . LYS A 1 84 ? 21.964 13.262 -29.862 1.00 88.75 84 LYS A N 1
ATOM 672 C CA . LYS A 1 84 ? 20.701 12.709 -29.329 1.00 88.75 84 LYS A CA 1
ATOM 673 C C . LYS A 1 84 ? 20.809 11.219 -29.004 1.00 88.75 84 LYS A C 1
ATOM 675 O O . LYS A 1 84 ? 20.293 10.790 -27.975 1.00 88.75 84 LYS A O 1
ATOM 680 N N . VAL A 1 85 ? 21.478 10.436 -29.853 1.00 88.31 85 VAL A N 1
ATOM 681 C CA . VAL A 1 85 ? 21.717 9.006 -29.590 1.00 88.31 85 VAL A CA 1
ATOM 682 C C . VAL A 1 85 ? 22.652 8.816 -28.399 1.00 88.31 85 VAL A C 1
ATOM 684 O O . VAL A 1 85 ? 22.356 8.004 -27.530 1.00 88.31 85 VAL A O 1
ATOM 687 N N . GLN A 1 86 ? 23.740 9.586 -28.319 1.00 88.81 86 GLN A N 1
ATOM 688 C CA . GLN A 1 86 ? 24.668 9.546 -27.184 1.00 88.81 86 GLN A CA 1
ATOM 689 C C . GLN A 1 86 ? 23.961 9.870 -25.866 1.00 88.81 86 GLN A C 1
ATOM 691 O O . GLN A 1 86 ? 24.106 9.135 -24.895 1.00 88.81 86 GLN A O 1
ATOM 696 N N . TYR A 1 87 ? 23.132 10.918 -25.853 1.00 89.06 87 TYR A N 1
ATOM 697 C CA . TYR A 1 87 ? 22.315 11.259 -24.691 1.00 89.06 87 TYR A CA 1
ATOM 698 C C . TYR A 1 87 ? 21.377 10.114 -24.280 1.00 89.06 87 TYR A C 1
ATOM 700 O O .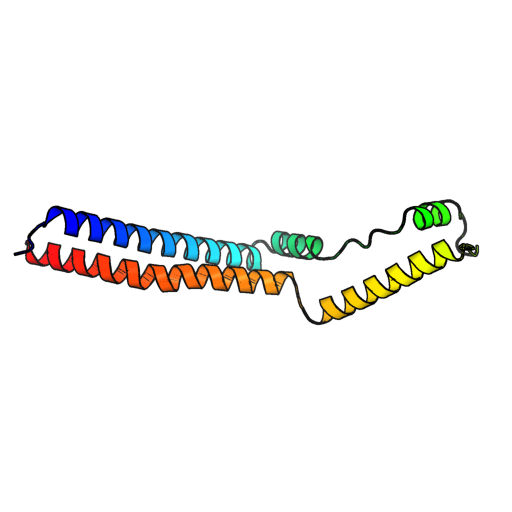 TYR A 1 87 ? 21.283 9.799 -23.098 1.00 89.06 87 TYR A O 1
ATOM 708 N N . LEU A 1 88 ? 20.711 9.464 -25.241 1.00 88.00 88 LEU A N 1
ATOM 709 C CA . LEU A 1 88 ? 19.820 8.336 -24.962 1.00 88.00 88 LEU A CA 1
ATOM 710 C C . LEU A 1 88 ? 20.571 7.125 -24.389 1.00 88.00 88 LEU A C 1
ATOM 712 O O . LEU A 1 88 ? 20.077 6.494 -23.460 1.00 88.00 88 LEU A O 1
ATOM 716 N N . LEU A 1 89 ? 21.746 6.798 -24.938 1.00 88.00 89 LEU A N 1
ATOM 717 C CA . LEU A 1 89 ? 22.582 5.697 -24.449 1.00 88.00 89 LEU A CA 1
ATOM 718 C C . LEU A 1 89 ? 23.058 5.953 -23.017 1.00 88.00 89 LEU A C 1
ATOM 720 O O . LEU A 1 89 ? 23.032 5.045 -22.189 1.00 88.00 89 LEU A O 1
ATOM 724 N N . GLU A 1 90 ? 23.449 7.191 -22.721 1.00 90.44 90 GLU A N 1
ATOM 725 C CA . GLU A 1 90 ? 23.861 7.600 -21.381 1.00 90.44 90 GLU A CA 1
ATOM 726 C C . GLU A 1 90 ? 22.684 7.568 -20.389 1.00 90.44 90 GLU A C 1
ATOM 728 O O . GLU A 1 90 ? 22.809 6.994 -19.308 1.00 90.44 90 GLU A O 1
ATOM 733 N N . ASP A 1 91 ? 21.510 8.097 -20.761 1.00 88.12 91 ASP A N 1
ATOM 734 C CA . ASP A 1 91 ? 20.297 8.027 -19.928 1.00 88.12 91 ASP A CA 1
ATOM 735 C C . ASP A 1 91 ? 19.862 6.574 -19.677 1.00 88.12 91 ASP A C 1
ATOM 737 O O . ASP A 1 91 ? 19.482 6.222 -18.556 1.00 88.12 91 ASP A O 1
ATOM 741 N N . TYR A 1 92 ? 19.965 5.709 -20.693 1.00 84.81 92 TYR A N 1
ATOM 742 C CA . TYR A 1 92 ? 19.679 4.281 -20.564 1.00 84.81 92 TYR A CA 1
ATOM 743 C C . TYR A 1 92 ? 20.638 3.599 -19.590 1.00 84.81 92 TYR A C 1
ATOM 745 O O . TYR A 1 92 ? 20.186 2.895 -18.691 1.00 84.81 92 TYR A O 1
ATOM 753 N N . LYS A 1 93 ? 21.944 3.854 -19.712 1.00 88.31 93 LYS A N 1
ATOM 754 C CA . LYS A 1 93 ? 22.951 3.297 -18.806 1.00 88.31 93 LYS A CA 1
ATOM 755 C C . LYS A 1 93 ? 22.717 3.742 -17.360 1.00 88.31 93 LYS A C 1
ATOM 757 O O . LYS A 1 93 ? 22.686 2.911 -16.459 1.00 88.31 93 LYS A O 1
ATOM 762 N N . GLN A 1 94 ? 22.456 5.031 -17.134 1.00 88.12 94 GLN A N 1
ATOM 763 C CA . GLN A 1 94 ? 22.122 5.544 -15.800 1.00 88.12 94 GLN A CA 1
ATOM 764 C C . GLN A 1 94 ? 20.807 4.970 -15.259 1.00 88.12 94 GLN A C 1
ATOM 766 O O . GLN A 1 94 ? 20.615 4.848 -14.048 1.00 88.12 94 GLN A O 1
ATOM 771 N N . TRP A 1 95 ? 19.837 4.680 -16.125 1.00 83.12 95 TRP A N 1
ATOM 772 C CA . TRP A 1 95 ? 18.611 3.994 -15.726 1.00 83.12 95 TRP A CA 1
ATOM 773 C C . TRP A 1 95 ? 18.880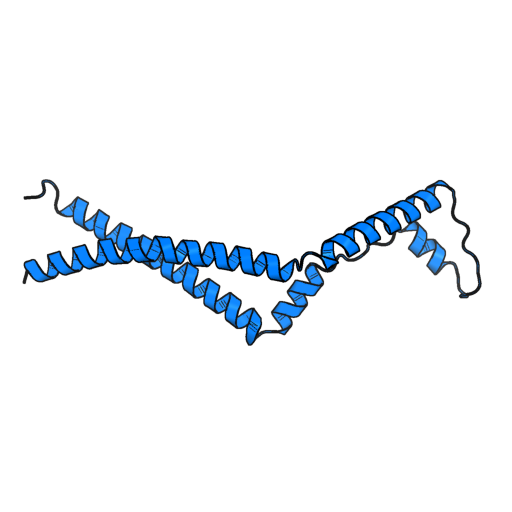 2.532 -15.343 1.00 83.12 95 TRP A C 1
ATOM 775 O O . TRP A 1 95 ? 18.417 2.112 -14.284 1.00 83.12 95 TRP A O 1
ATOM 785 N N . GLU A 1 96 ? 19.656 1.798 -16.140 1.00 82.38 96 GLU A N 1
ATOM 786 C CA . GLU A 1 96 ? 20.031 0.400 -15.892 1.00 82.38 96 GLU A CA 1
ATOM 787 C C . GLU A 1 96 ? 20.802 0.259 -14.572 1.00 82.38 96 GLU A C 1
ATOM 789 O O . GLU A 1 96 ? 20.444 -0.567 -13.733 1.00 82.38 96 GLU A O 1
ATOM 794 N N . GLU A 1 97 ? 21.777 1.139 -14.326 1.00 85.12 97 GLU A N 1
ATOM 795 C CA . GLU A 1 97 ? 22.526 1.198 -13.065 1.00 85.12 97 GLU A CA 1
ATOM 796 C C . GLU A 1 97 ? 21.600 1.445 -11.858 1.00 85.12 97 GLU A C 1
ATOM 798 O O . GLU A 1 97 ? 21.725 0.777 -10.833 1.00 85.12 97 GLU A O 1
ATOM 803 N N . ARG A 1 98 ? 20.609 2.342 -11.984 1.00 80.44 98 ARG A N 1
ATOM 804 C CA . ARG A 1 98 ? 19.622 2.607 -10.917 1.00 80.44 98 ARG A CA 1
ATOM 805 C C . ARG A 1 98 ? 18.654 1.443 -10.686 1.00 80.44 98 ARG A C 1
ATOM 807 O O . ARG A 1 98 ? 18.257 1.206 -9.548 1.00 80.44 98 ARG A O 1
ATOM 814 N N . GLN A 1 99 ? 18.237 0.741 -11.741 1.00 75.19 99 GLN A N 1
ATOM 815 C CA . GLN A 1 99 ? 17.360 -0.432 -11.621 1.00 75.19 99 GLN A CA 1
ATOM 816 C C . GLN A 1 99 ? 18.087 -1.645 -11.040 1.00 75.19 99 GLN A C 1
ATOM 818 O O . GLN A 1 99 ? 17.468 -2.437 -10.333 1.00 75.19 99 GLN A O 1
ATOM 823 N N . ALA A 1 100 ? 19.393 -1.778 -11.288 1.00 72.44 100 ALA A N 1
ATOM 824 C CA . ALA A 1 100 ? 20.201 -2.839 -10.694 1.00 72.44 100 ALA A CA 1
ATOM 825 C C . ALA A 1 100 ? 20.245 -2.750 -9.157 1.00 72.44 100 ALA A C 1
ATOM 827 O O . ALA A 1 100 ? 20.381 -3.771 -8.485 1.00 72.44 100 ALA A O 1
ATOM 828 N N . GLU A 1 101 ? 20.106 -1.544 -8.600 1.00 80.06 101 GLU A N 1
ATOM 829 C CA . GLU A 1 101 ? 20.128 -1.315 -7.155 1.00 80.06 101 GLU A CA 1
ATOM 830 C C . GLU A 1 101 ? 18.737 -1.418 -6.503 1.00 80.06 101 GLU A C 1
ATOM 832 O O . GLU A 1 101 ? 18.623 -1.837 -5.349 1.00 80.06 101 GLU A O 1
ATOM 837 N N . ILE A 1 102 ? 17.663 -1.056 -7.219 1.00 75.94 102 ILE A N 1
ATOM 838 C CA . ILE A 1 102 ? 16.317 -0.930 -6.644 1.00 75.94 102 ILE A CA 1
ATOM 839 C C . ILE A 1 102 ? 15.282 -1.648 -7.509 1.00 75.94 102 ILE A C 1
ATOM 841 O O . ILE A 1 102 ? 14.926 -1.167 -8.581 1.00 75.94 102 ILE A O 1
ATOM 845 N N . ASP A 1 103 ? 14.692 -2.724 -6.975 1.00 83.44 103 ASP A N 1
ATOM 846 C CA . ASP A 1 103 ? 13.474 -3.315 -7.537 1.00 83.44 103 ASP A CA 1
ATOM 847 C C . ASP A 1 103 ? 12.275 -2.371 -7.270 1.00 83.44 103 ASP A C 1
ATOM 849 O O . ASP A 1 103 ? 11.863 -2.179 -6.109 1.00 83.44 103 ASP A O 1
ATOM 853 N N . PRO A 1 104 ? 11.694 -1.750 -8.317 1.00 80.38 104 PRO A N 1
ATOM 854 C CA . PRO A 1 104 ? 10.608 -0.786 -8.161 1.00 80.38 104 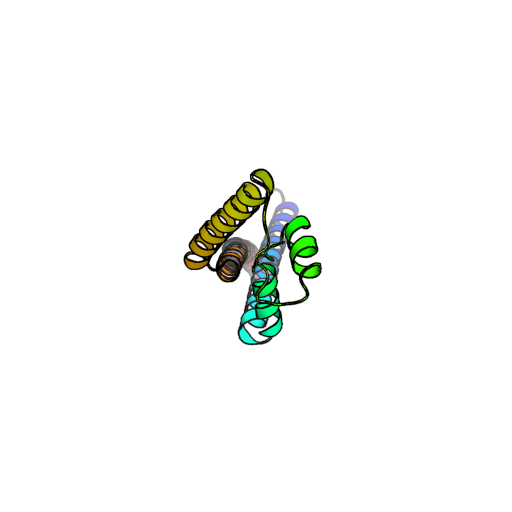PRO A CA 1
ATOM 855 C C . PRO A 1 104 ? 9.307 -1.440 -7.678 1.00 80.38 104 PRO A C 1
ATOM 857 O O . PRO A 1 104 ? 8.535 -0.808 -6.947 1.00 80.38 104 PRO A O 1
ATOM 860 N N . VAL A 1 105 ? 9.063 -2.703 -8.038 1.00 83.62 105 VAL A N 1
ATOM 861 C CA . VAL A 1 105 ? 7.867 -3.449 -7.630 1.00 83.62 105 VAL A CA 1
ATOM 862 C C . VAL A 1 105 ? 7.969 -3.790 -6.151 1.00 83.62 105 VAL A C 1
ATOM 864 O O . VAL A 1 105 ? 7.036 -3.544 -5.381 1.00 83.62 105 VAL A O 1
ATOM 867 N N . LEU A 1 106 ? 9.127 -4.293 -5.722 1.00 85.19 106 LEU A N 1
ATOM 868 C CA . LEU A 1 106 ? 9.384 -4.586 -4.315 1.00 85.19 106 LEU A CA 1
ATOM 869 C C . LEU A 1 106 ? 9.275 -3.324 -3.448 1.00 85.19 106 LEU A C 1
ATOM 871 O O . LEU A 1 106 ? 8.619 -3.337 -2.403 1.00 85.19 106 LEU A O 1
ATOM 875 N N . SER A 1 107 ? 9.833 -2.206 -3.913 1.00 87.50 107 SER A N 1
ATOM 876 C CA . SER A 1 107 ? 9.741 -0.913 -3.224 1.00 87.50 107 SER A CA 1
ATOM 877 C C . SER A 1 107 ? 8.291 -0.466 -3.006 1.00 87.50 107 SER A C 1
ATOM 879 O O . SER A 1 107 ? 7.932 0.019 -1.927 1.00 87.50 107 SER A O 1
ATOM 881 N N . ARG A 1 108 ? 7.415 -0.670 -3.998 1.00 86.31 108 ARG A N 1
ATOM 882 C CA . ARG A 1 108 ? 5.983 -0.367 -3.858 1.00 86.31 108 ARG A CA 1
ATOM 883 C C . ARG A 1 108 ? 5.289 -1.279 -2.865 1.00 86.31 108 ARG A C 1
ATOM 885 O O . ARG A 1 108 ? 4.551 -0.775 -2.022 1.00 86.31 108 ARG A O 1
ATOM 892 N N . LYS A 1 109 ? 5.580 -2.580 -2.894 1.00 88.12 109 LYS A N 1
ATOM 893 C CA . LYS A 1 109 ? 5.052 -3.526 -1.903 1.00 88.12 109 LYS A CA 1
ATOM 894 C C . LYS A 1 109 ? 5.440 -3.129 -0.484 1.00 88.12 109 LYS A C 1
ATOM 896 O O . LYS A 1 109 ? 4.596 -3.158 0.405 1.00 88.12 109 LYS A O 1
ATOM 901 N N . HIS A 1 110 ? 6.683 -2.700 -0.265 1.00 91.00 110 HIS A N 1
ATOM 902 C CA . HIS A 1 110 ? 7.117 -2.208 1.043 1.00 91.00 110 HIS A CA 1
ATOM 903 C C . HIS A 1 110 ? 6.342 -0.968 1.492 1.00 91.00 110 HIS A C 1
ATOM 905 O O . HIS A 1 110 ? 5.906 -0.905 2.643 1.00 91.00 110 HIS A O 1
ATOM 911 N N . ARG A 1 111 ? 6.114 -0.007 0.591 1.00 92.25 111 ARG A N 1
ATOM 912 C CA . ARG A 1 111 ? 5.283 1.169 0.881 1.00 92.25 111 ARG A CA 1
ATOM 913 C C . ARG A 1 111 ? 3.853 0.771 1.242 1.00 92.25 111 ARG A C 1
ATOM 915 O O . ARG A 1 111 ? 3.324 1.244 2.247 1.00 92.25 111 ARG A O 1
ATOM 922 N N . ASP A 1 112 ? 3.239 -0.105 0.458 1.00 92.69 112 ASP A N 1
ATOM 923 C CA . ASP A 1 112 ? 1.858 -0.528 0.679 1.00 92.69 112 ASP A CA 1
ATOM 924 C C . ASP A 1 112 ? 1.735 -1.314 1.991 1.00 92.69 112 ASP A C 1
ATOM 926 O O . ASP A 1 112 ? 0.851 -1.031 2.801 1.00 92.69 112 ASP A O 1
ATOM 930 N N . ALA A 1 113 ? 2.678 -2.218 2.270 1.00 95.12 113 ALA A N 1
ATOM 931 C CA . ALA A 1 113 ? 2.774 -2.920 3.545 1.00 95.12 113 ALA A CA 1
ATOM 932 C C . ALA A 1 113 ? 2.945 -1.952 4.725 1.00 95.12 113 ALA A C 1
ATOM 934 O O . ALA A 1 113 ? 2.277 -2.119 5.743 1.00 95.12 113 ALA A O 1
ATOM 935 N N . SER A 1 114 ? 3.779 -0.916 4.589 1.00 97.12 114 SER A N 1
ATOM 936 C CA . SER A 1 114 ? 3.975 0.110 5.619 1.00 97.12 114 SER A CA 1
ATOM 937 C C . SER A 1 114 ? 2.679 0.872 5.921 1.00 97.12 114 SER A C 1
ATOM 939 O O . SER A 1 114 ? 2.295 1.011 7.086 1.00 97.12 114 SER A O 1
ATOM 941 N N . ILE A 1 115 ? 1.947 1.300 4.886 1.00 96.62 115 ILE A N 1
ATOM 942 C CA . ILE A 1 115 ? 0.656 1.988 5.039 1.00 96.62 115 ILE A CA 1
ATOM 943 C C . ILE A 1 115 ? -0.374 1.061 5.692 1.00 96.62 115 ILE A C 1
ATOM 945 O O . ILE A 1 115 ? -1.040 1.448 6.653 1.00 96.62 115 ILE A O 1
ATOM 949 N N . ASN A 1 116 ? -0.492 -0.175 5.206 1.00 96.94 116 ASN A N 1
ATOM 950 C CA . ASN A 1 116 ? -1.453 -1.147 5.724 1.00 96.94 116 ASN A CA 1
ATOM 951 C C . ASN A 1 116 ? -1.156 -1.507 7.184 1.00 96.94 116 ASN A C 1
ATOM 953 O O . ASN A 1 116 ? -2.075 -1.598 8.000 1.00 96.94 116 ASN A O 1
ATOM 957 N N . LEU A 1 117 ? 0.125 -1.651 7.535 1.00 97.38 117 LEU A N 1
ATOM 958 C CA . LEU A 1 117 ? 0.553 -1.910 8.904 1.00 97.38 117 LEU A CA 1
ATOM 959 C C . LEU A 1 117 ? 0.243 -0.718 9.808 1.00 97.38 117 LEU A C 1
ATOM 961 O O . LEU A 1 117 ? -0.246 -0.912 10.915 1.00 97.38 117 LEU A O 1
ATOM 965 N N . SER A 1 118 ? 0.446 0.505 9.321 1.00 97.94 118 SER A N 1
ATOM 966 C CA . SER A 1 118 ? 0.119 1.728 10.058 1.00 97.94 118 SER A CA 1
ATOM 967 C C . SER A 1 118 ? -1.377 1.810 10.381 1.00 97.94 118 SER A C 1
ATOM 969 O O . SER A 1 118 ? -1.747 2.112 11.515 1.00 97.94 118 SER A O 1
ATOM 971 N N . LEU A 1 119 ? -2.249 1.463 9.425 1.00 98.12 119 LEU A N 1
ATOM 972 C CA . LEU A 1 119 ? -3.699 1.403 9.648 1.00 98.12 119 LEU A CA 1
ATOM 973 C C . LEU A 1 119 ? -4.071 0.411 10.756 1.00 98.12 119 LEU A C 1
ATOM 975 O O . LEU A 1 119 ? -4.898 0.729 11.608 1.00 98.12 119 LEU A O 1
ATOM 979 N N . ILE A 1 120 ? -3.445 -0.767 10.775 1.00 98.06 120 ILE A N 1
ATOM 980 C CA . ILE A 1 120 ? -3.703 -1.788 11.798 1.00 98.06 120 ILE A CA 1
ATOM 981 C C . ILE A 1 120 ? -3.135 -1.353 13.152 1.00 98.06 120 ILE A C 1
ATOM 983 O O . ILE A 1 120 ? -3.840 -1.430 14.154 1.00 98.06 120 ILE A O 1
ATOM 987 N N . LEU A 1 121 ? -1.895 -0.860 13.195 1.00 98.06 121 LEU A N 1
ATOM 988 C CA . LEU A 1 121 ? -1.226 -0.448 14.431 1.00 98.06 121 LEU A CA 1
ATOM 989 C C . LEU A 1 121 ? -1.915 0.733 15.114 1.00 98.06 121 LEU A C 1
ATOM 991 O O . LEU A 1 121 ? -1.882 0.815 16.337 1.00 98.06 121 LEU A O 1
ATOM 995 N N . VAL A 1 122 ? -2.559 1.622 14.355 1.00 97.88 122 VAL A N 1
ATOM 996 C CA . VAL A 1 122 ? -3.361 2.723 14.907 1.00 97.88 122 VAL A CA 1
ATOM 997 C C . VAL A 1 122 ? -4.796 2.274 15.191 1.00 97.88 122 VAL A C 1
ATOM 999 O O . VAL A 1 122 ? -5.343 2.558 16.258 1.00 97.88 122 VAL A O 1
ATOM 1002 N N . GLY A 1 123 ? -5.415 1.545 14.261 1.00 98.12 123 GLY A N 1
ATOM 1003 C CA . GLY A 1 123 ? -6.806 1.108 14.366 1.00 98.12 123 GLY A CA 1
ATOM 1004 C C . GLY A 1 123 ? -7.046 0.120 15.503 1.00 98.12 123 GLY A C 1
ATOM 1005 O O . GLY A 1 123 ? -8.043 0.237 16.213 1.00 98.12 123 GLY A O 1
ATOM 1006 N N . LEU A 1 124 ? -6.119 -0.816 15.724 1.00 98.00 124 LEU A N 1
ATOM 1007 C CA . LEU A 1 124 ? -6.222 -1.859 16.744 1.00 98.00 124 LEU A CA 1
ATOM 1008 C C . LEU A 1 124 ? -6.307 -1.306 18.173 1.00 98.00 124 LEU A C 1
ATOM 1010 O O . LEU A 1 124 ? -7.300 -1.601 18.843 1.00 98.00 124 LEU A O 1
ATOM 1014 N N . PRO A 1 125 ? -5.350 -0.499 18.672 1.00 98.06 125 PRO A N 1
ATOM 1015 C CA . PRO A 1 125 ? -5.459 0.073 20.009 1.00 98.06 125 PRO A CA 1
ATOM 1016 C C . PRO A 1 125 ? -6.667 1.003 20.127 1.00 98.06 125 PRO A C 1
ATOM 1018 O O . PRO A 1 125 ? -7.337 0.984 21.161 1.00 98.06 125 PRO A O 1
ATOM 1021 N N . LEU A 1 126 ? -7.002 1.755 19.070 1.00 97.62 126 LEU A N 1
ATOM 1022 C CA . LEU A 1 126 ? -8.172 2.629 19.070 1.00 97.62 126 LEU A CA 1
ATOM 1023 C C . LEU A 1 126 ? -9.468 1.827 19.253 1.00 97.62 126 LEU A C 1
ATOM 1025 O O . LEU A 1 126 ? -10.263 2.136 20.140 1.00 97.62 126 LEU A O 1
ATOM 1029 N N . TYR A 1 127 ? -9.657 0.765 18.471 1.00 98.06 127 TYR A N 1
ATOM 1030 C CA . TYR A 1 127 ? -10.810 -0.124 18.580 1.00 98.06 127 TYR A CA 1
ATOM 1031 C C . TY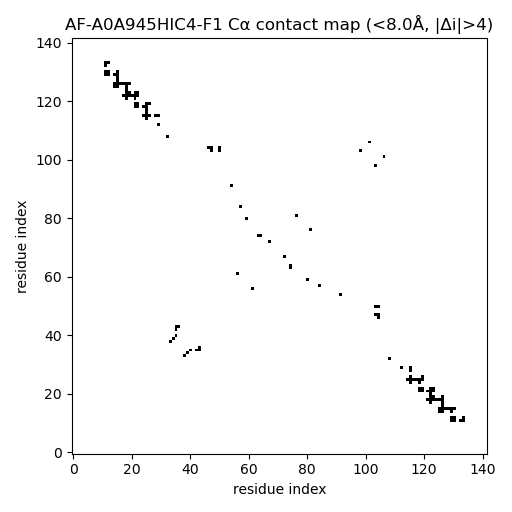R A 1 127 ? -10.865 -0.807 19.946 1.00 98.06 127 TYR A C 1
ATOM 1033 O O . TYR A 1 127 ? -11.892 -0.734 20.623 1.00 98.06 127 TYR A O 1
ATOM 1041 N N . LEU A 1 128 ? -9.766 -1.444 20.368 1.00 97.88 128 LEU A N 1
ATOM 1042 C CA . LEU A 1 128 ? -9.718 -2.216 21.607 1.00 97.88 128 LEU A CA 1
ATOM 1043 C C . LEU A 1 128 ? -10.011 -1.340 22.823 1.00 97.88 128 LEU A C 1
ATOM 1045 O O . LEU A 1 128 ? -10.828 -1.723 23.656 1.00 97.88 128 LEU A O 1
ATOM 1049 N N . TYR A 1 129 ? -9.401 -0.157 22.917 1.00 97.69 129 TYR A N 1
ATOM 1050 C CA . TYR A 1 129 ? -9.619 0.749 24.043 1.00 97.69 129 TYR A CA 1
ATOM 1051 C C . TYR A 1 129 ? -11.097 1.139 24.190 1.00 97.69 129 TYR A C 1
ATOM 1053 O O . TYR A 1 129 ? -11.692 0.988 25.264 1.00 97.69 129 TYR A O 1
ATOM 1061 N N . HIS A 1 130 ? -11.713 1.597 23.098 1.00 96.75 130 HIS A N 1
ATOM 1062 C CA . HIS A 1 130 ? -13.100 2.057 23.115 1.00 96.75 130 HIS A CA 1
ATOM 1063 C C . HIS A 1 130 ? -14.078 0.891 23.315 1.00 96.75 130 HIS A C 1
ATOM 1065 O O . HIS A 1 130 ? -14.990 0.981 24.140 1.00 96.75 130 HIS A O 1
ATOM 1071 N N . TRP A 1 131 ? -13.847 -0.241 22.648 1.00 97.06 131 TRP A N 1
ATOM 1072 C CA . TRP A 1 131 ? -14.697 -1.426 22.761 1.00 97.06 131 TRP A CA 1
ATOM 1073 C C . TRP A 1 131 ? -14.652 -2.060 24.155 1.00 97.06 131 TRP A C 1
ATOM 1075 O O . TRP A 1 131 ? -15.694 -2.387 24.728 1.00 97.06 131 TRP A O 1
ATOM 1085 N N . LEU A 1 132 ? -13.462 -2.202 24.749 1.00 96.06 132 LEU A N 1
ATOM 1086 C CA . LEU A 1 132 ? -13.317 -2.736 26.106 1.00 96.06 132 LEU A CA 1
ATOM 1087 C C . LEU A 1 132 ? -14.007 -1.840 27.139 1.00 96.06 132 LEU A C 1
ATOM 1089 O O . LEU A 1 132 ? -14.605 -2.352 28.086 1.00 96.06 132 LEU A O 1
ATOM 1093 N N . THR A 1 133 ? -13.970 -0.521 26.940 1.00 94.44 133 THR A N 1
ATOM 1094 C CA . THR A 1 133 ? -14.675 0.440 27.799 1.00 94.44 133 THR A CA 1
ATOM 1095 C C . THR A 1 133 ? -16.190 0.248 27.711 1.00 94.44 133 THR A C 1
ATOM 1097 O O . THR A 1 133 ? -16.839 0.080 28.744 1.00 94.44 133 THR A O 1
ATOM 1100 N N . ILE A 1 134 ? -16.742 0.146 26.496 1.00 93.81 134 ILE A N 1
ATOM 1101 C CA . ILE A 1 134 ? -18.167 -0.152 26.275 1.00 93.81 134 ILE A CA 1
ATOM 1102 C C . ILE A 1 134 ? -18.560 -1.479 26.944 1.00 93.81 134 ILE A C 1
ATOM 1104 O O . ILE A 1 134 ? -19.551 -1.532 27.673 1.00 93.81 134 ILE A O 1
ATOM 1108 N N . ARG A 1 135 ? -17.776 -2.555 26.759 1.00 93.94 135 ARG A N 1
ATOM 1109 C CA . ARG A 1 135 ? -18.069 -3.867 27.371 1.00 93.94 135 ARG A CA 1
ATOM 1110 C C . ARG A 1 135 ? -18.094 -3.813 28.897 1.00 93.94 135 ARG A C 1
ATOM 1112 O O . ARG A 1 135 ? -18.964 -4.437 29.503 1.00 93.94 135 ARG A O 1
ATOM 1119 N N . ARG A 1 136 ? -17.162 -3.084 29.521 1.00 92.69 136 ARG A N 1
ATOM 1120 C CA . ARG A 1 136 ? -17.139 -2.893 30.983 1.00 92.69 136 ARG A CA 1
ATOM 1121 C C . ARG A 1 136 ? -18.394 -2.161 31.465 1.00 92.69 136 ARG A C 1
ATOM 1123 O O . ARG A 1 136 ? -18.990 -2.575 32.451 1.00 92.69 136 ARG A O 1
ATOM 1130 N N . GLU A 1 137 ? -18.833 -1.127 30.752 1.00 88.88 137 GLU A N 1
ATOM 1131 C CA . GLU A 1 137 ? -20.050 -0.383 31.102 1.00 88.88 137 GLU A CA 1
ATOM 1132 C C . GLU A 1 137 ? -21.332 -1.203 30.942 1.00 88.88 137 GLU A C 1
ATOM 1134 O O . GLU A 1 137 ? -22.240 -1.077 31.760 1.00 88.88 137 GLU A O 1
ATOM 1139 N N . LEU A 1 138 ? -21.415 -2.036 29.903 1.00 88.62 138 LEU A N 1
ATOM 1140 C CA . LEU A 1 138 ? -22.555 -2.930 29.695 1.00 88.62 138 LEU A CA 1
ATOM 1141 C C . LEU A 1 138 ? -22.635 -3.992 30.794 1.00 88.62 138 LEU A C 1
ATOM 1143 O O . LEU A 1 138 ? -23.721 -4.246 31.303 1.00 88.62 138 LEU A O 1
ATOM 1147 N N . LYS A 1 139 ? -21.492 -4.559 31.204 1.00 89.75 139 LYS A N 1
ATOM 1148 C CA . LYS A 1 139 ? -21.436 -5.545 32.292 1.00 89.75 139 LYS A CA 1
ATOM 1149 C C . LYS A 1 139 ? -21.854 -4.954 33.640 1.00 89.75 139 LYS A C 1
ATOM 1151 O O . LYS A 1 139 ? -22.516 -5.637 34.398 1.00 89.75 139 LYS A O 1
ATOM 1156 N N . ASN A 1 140 ? -21.497 -3.702 33.925 1.00 81.31 140 ASN A N 1
ATOM 1157 C CA . ASN A 1 140 ? -21.842 -3.042 35.191 1.00 81.31 140 ASN A CA 1
ATOM 1158 C C . ASN A 1 140 ? -23.309 -2.568 35.268 1.00 81.31 140 ASN A C 1
ATOM 1160 O O . ASN A 1 140 ? -23.709 -2.012 36.288 1.00 81.31 140 ASN A O 1
ATOM 1164 N N . LYS A 1 141 ? -24.083 -2.701 34.183 1.00 71.00 141 LYS A N 1
ATOM 1165 C CA . LYS A 1 141 ? -25.511 -2.343 34.127 1.00 71.00 141 LYS A CA 1
ATOM 1166 C C . LYS A 1 141 ? -26.458 -3.537 34.263 1.00 71.00 141 LYS A C 1
ATOM 1168 O O . LYS A 1 141 ? -27.657 -3.303 34.392 1.00 71.00 141 LYS A O 1
ATOM 1173 N N . VAL A 1 142 ? -25.930 -4.757 34.176 1.00 55.09 142 VAL A N 1
ATOM 1174 C CA . VAL A 1 142 ? -26.631 -6.026 34.431 1.00 55.09 142 VAL A CA 1
ATOM 1175 C C . VAL A 1 142 ? -26.350 -6.433 35.868 1.00 55.09 142 VAL A C 1
ATOM 1177 O O . VAL A 1 142 ? -27.308 -6.865 36.537 1.00 55.09 142 VAL A O 1
#

Mean predicted aligned error: 9.02 Å

pLDDT: mean 85.99, std 11.07, range [49.97, 98.5]

Nearest PDB structures (foldseek):
  9cpc-assembly1_3Q  TM=3.435E-01  e=5.883E+00  Sus scrofa

Secondary structure (DSSP, 8-state):
--S-HHHHHHHHHHHHHHHHHHHHHHHHHHHHHHHHHHT-HHHHHHHHHHHS------HHHHHHHHT--STT---PPPHHHHHHHHHHHHHHHHHHHHHHH--HHHHHHHHHHHHHHHHHHHHHHHHHHHHHHHHHHHHTT-

Solvent-accessible surface area (backbone atoms only — not comparable to full-atom values): 7976 Å² total; per-residue (Å²): 131,75,96,51,70,63,61,54,49,53,50,38,53,52,48,19,49,53,10,47,50,32,30,51,54,17,50,53,50,51,52,51,54,48,42,34,66,77,72,36,50,67,63,45,51,53,54,45,57,72,66,52,74,78,82,78,74,57,67,70,56,56,56,55,53,71,70,51,93,53,100,85,67,85,81,87,66,53,74,71,54,46,51,54,51,53,52,50,55,52,53,48,51,58,46,52,59,52,48,74,76,45,60,69,62,60,53,49,50,51,53,51,50,51,53,28,49,49,30,31,67,54,10,45,59,42,18,50,56,32,45,54,52,53,52,53,55,57,59,76,72,109